Protein AF-A0AAV4VCS3-F1 (afdb_monomer_lite)

Organism: Caerostris extrusa (NCBI:txid172846)

pLDDT: mean 89.06, std 14.37, range [35.62, 98.38]

Sequence (134 aa):
MGKLRKRIEAEDVVINIGKEDKVPPPPFGHMWKEVRHDNTVSWLAKWTENIFSSTKYMELSLSYKIKKDCQIFETARELKAHIDSIRAEYTRDFKSDDMQVRQRAVALYFIDKLALRAGNEKMKTLLIPWVAAP

Structure (mmCIF, N/CA/C/O backbone):
data_AF-A0AAV4VCS3-F1
#
_entry.id   AF-A0AAV4VCS3-F1
#
loop_
_atom_site.group_PDB
_atom_site.id
_atom_site.type_symbol
_atom_site.label_atom_id
_atom_site.label_alt_id
_atom_site.label_comp_id
_atom_site.label_asym_id
_atom_site.label_entity_id
_atom_site.label_seq_id
_atom_site.pdbx_PDB_ins_code
_atom_site.Cartn_x
_atom_site.Cartn_y
_atom_site.Cartn_z
_atom_site.occupancy
_atom_site.B_iso_or_equiv
_atom_site.auth_seq_id
_atom_site.auth_comp_id
_atom_site.auth_asym_id
_atom_site.auth_atom_id
_atom_site.pdbx_PDB_model_num
ATOM 1 N N . MET A 1 1 ? -14.731 -5.897 -19.840 1.00 75.81 1 MET A N 1
ATOM 2 C CA . MET A 1 1 ? -13.683 -6.927 -20.050 1.00 75.81 1 MET A CA 1
ATOM 3 C C . MET A 1 1 ? -13.498 -7.145 -21.550 1.00 75.81 1 MET A C 1
ATOM 5 O O . MET A 1 1 ? -14.333 -6.661 -22.296 1.00 75.81 1 MET A O 1
ATOM 9 N N . GLY A 1 2 ? -12.415 -7.796 -21.992 1.00 89.25 2 GLY A N 1
ATOM 10 C CA . GLY A 1 2 ? -12.170 -8.090 -23.418 1.00 89.25 2 GLY A CA 1
ATOM 11 C C . GLY A 1 2 ? -11.296 -7.080 -24.177 1.00 89.25 2 GLY A C 1
ATOM 12 O O . GLY A 1 2 ? -11.084 -7.239 -25.373 1.00 89.25 2 GLY A O 1
ATOM 13 N N . LYS A 1 3 ? -10.755 -6.051 -23.507 1.00 89.94 3 LYS A N 1
ATOM 14 C CA . LYS A 1 3 ? -9.765 -5.152 -24.123 1.00 89.94 3 LYS A CA 1
ATOM 15 C C . LYS A 1 3 ? -8.430 -5.878 -24.303 1.00 89.94 3 LYS A C 1
ATOM 17 O O . LYS A 1 3 ? -7.966 -6.543 -23.379 1.00 89.94 3 LYS A O 1
ATOM 22 N N . LEU A 1 4 ? -7.799 -5.689 -25.460 1.00 91.94 4 LEU A N 1
ATOM 23 C CA . LEU A 1 4 ? -6.483 -6.246 -25.759 1.00 91.94 4 LEU A CA 1
ATOM 24 C C . LEU A 1 4 ? -5.394 -5.558 -24.922 1.00 91.94 4 LEU A C 1
ATOM 26 O O . LEU A 1 4 ? -5.267 -4.327 -24.932 1.00 91.94 4 LEU A O 1
ATOM 30 N N . ARG A 1 5 ? -4.579 -6.358 -24.229 1.00 90.81 5 ARG A N 1
ATOM 31 C CA . ARG A 1 5 ? -3.338 -5.887 -23.612 1.00 90.81 5 ARG A CA 1
ATOM 32 C C . ARG A 1 5 ? -2.276 -5.767 -24.698 1.00 90.81 5 ARG A C 1
ATOM 34 O O . ARG A 1 5 ? -1.964 -6.756 -25.356 1.00 90.81 5 ARG A O 1
ATOM 41 N N . LYS A 1 6 ? -1.744 -4.562 -24.894 1.00 93.00 6 LYS A N 1
ATOM 42 C CA . LYS A 1 6 ? -0.676 -4.340 -25.873 1.00 93.00 6 LYS A CA 1
ATOM 43 C C . LYS A 1 6 ? 0.631 -4.962 -25.381 1.00 93.00 6 LYS A C 1
ATOM 45 O O . LYS A 1 6 ? 0.864 -5.059 -24.172 1.00 93.00 6 LYS A O 1
ATOM 50 N N . ARG A 1 7 ? 1.469 -5.377 -26.333 1.00 94.06 7 ARG A N 1
ATOM 51 C CA . ARG A 1 7 ? 2.858 -5.743 -26.059 1.00 94.06 7 ARG A CA 1
ATOM 52 C C . ARG A 1 7 ? 3.586 -4.514 -25.512 1.00 94.06 7 ARG A C 1
ATOM 54 O O . ARG A 1 7 ? 3.314 -3.406 -25.960 1.00 94.06 7 ARG A O 1
ATOM 61 N N . ILE A 1 8 ? 4.422 -4.732 -24.504 1.00 95.06 8 ILE A N 1
ATOM 62 C CA . ILE A 1 8 ? 5.266 -3.693 -23.913 1.00 95.06 8 ILE A CA 1
ATOM 63 C C . ILE A 1 8 ? 6.603 -3.748 -24.638 1.00 95.06 8 ILE A C 1
ATOM 65 O O . ILE A 1 8 ? 7.227 -4.812 -24.657 1.00 95.06 8 ILE A O 1
ATOM 69 N N . GLU A 1 9 ? 7.007 -2.627 -25.223 1.00 95.75 9 GLU A N 1
ATOM 70 C CA . GLU A 1 9 ? 8.299 -2.485 -25.896 1.00 95.75 9 GLU A CA 1
ATOM 71 C C . GLU A 1 9 ? 9.316 -1.780 -24.985 1.00 95.75 9 GLU A C 1
ATOM 73 O O . GLU A 1 9 ? 8.977 -1.314 -23.893 1.00 95.75 9 GLU A O 1
ATOM 78 N N . ALA A 1 10 ? 10.585 -1.718 -25.395 1.00 96.31 10 ALA A N 1
ATOM 79 C CA . ALA A 1 10 ? 11.634 -1.086 -24.588 1.00 96.31 10 ALA A CA 1
ATOM 80 C C . ALA A 1 10 ? 11.340 0.405 -24.330 1.00 96.31 10 ALA A C 1
ATOM 82 O O . ALA A 1 10 ? 11.568 0.914 -23.231 1.00 96.31 10 ALA A O 1
ATOM 83 N N . GLU A 1 11 ? 10.730 1.068 -25.310 1.00 96.69 11 GLU A N 1
ATOM 84 C CA . GLU A 1 11 ? 10.350 2.481 -25.288 1.00 96.69 11 GLU A CA 1
ATOM 85 C C . GLU A 1 11 ? 9.213 2.787 -24.296 1.00 96.69 11 GLU A C 1
ATOM 87 O O . GLU A 1 11 ? 8.943 3.951 -23.992 1.00 96.69 11 GLU A O 1
ATOM 92 N N . ASP A 1 12 ? 8.555 1.760 -23.748 1.00 95.94 12 ASP A N 1
ATOM 93 C CA . ASP A 1 12 ? 7.541 1.893 -22.698 1.00 95.94 12 ASP A CA 1
ATOM 94 C C . ASP A 1 12 ? 8.120 1.721 -21.283 1.00 95.94 12 ASP A C 1
ATOM 96 O O . ASP A 1 12 ? 7.458 2.061 -20.292 1.00 95.94 12 ASP A O 1
ATOM 100 N N . VAL A 1 13 ? 9.341 1.188 -21.175 1.00 97.00 13 VAL A N 1
ATOM 101 C CA . VAL A 1 13 ? 9.953 0.754 -19.917 1.00 97.00 13 VAL A CA 1
ATOM 102 C C . VAL A 1 13 ? 10.913 1.811 -19.379 1.00 97.00 13 VAL A C 1
ATOM 104 O O . VAL A 1 13 ? 11.859 2.227 -20.044 1.00 97.00 13 VAL A O 1
ATOM 107 N N . VAL A 1 14 ? 10.691 2.204 -18.125 1.00 97.44 14 VAL A N 1
ATOM 108 C CA . VAL A 1 14 ? 11.603 3.038 -17.337 1.00 97.44 14 VAL A CA 1
ATOM 109 C C . VAL A 1 14 ? 12.459 2.136 -16.459 1.00 97.44 14 VAL A C 1
ATOM 111 O O . VAL A 1 14 ? 11.912 1.382 -15.652 1.00 97.44 14 VAL A O 1
ATOM 114 N N . ILE A 1 15 ? 13.778 2.242 -16.583 1.00 97.25 15 ILE A N 1
ATOM 115 C CA . ILE A 1 15 ? 14.756 1.522 -15.760 1.00 97.25 15 ILE A CA 1
ATOM 116 C C . ILE A 1 15 ? 15.144 2.389 -14.563 1.00 97.25 15 ILE A C 1
ATOM 118 O O . ILE A 1 15 ? 15.339 3.591 -14.708 1.00 97.25 15 ILE A O 1
ATOM 122 N N . ASN A 1 16 ? 15.264 1.788 -13.383 1.00 96.75 16 ASN A N 1
ATOM 123 C CA . ASN A 1 16 ? 15.816 2.414 -12.190 1.00 96.75 16 ASN A CA 1
ATOM 124 C C . ASN A 1 16 ? 17.031 1.624 -11.711 1.00 96.75 16 ASN A C 1
ATOM 126 O O . ASN A 1 16 ? 16.934 0.424 -11.455 1.00 96.75 16 ASN A O 1
ATOM 130 N N . ILE A 1 17 ? 18.174 2.295 -11.623 1.00 95.44 17 ILE A N 1
ATOM 131 C CA . ILE A 1 17 ? 19.465 1.669 -11.325 1.00 95.44 17 ILE A CA 1
ATOM 132 C C . ILE A 1 17 ? 20.350 2.624 -10.511 1.00 95.44 17 ILE A C 1
ATOM 134 O O . ILE A 1 17 ? 20.072 3.821 -10.461 1.00 95.44 17 ILE A O 1
ATOM 138 N N . GLY A 1 18 ? 21.400 2.141 -9.843 1.00 93.69 18 GLY A N 1
ATOM 139 C CA . GLY A 1 18 ? 22.359 3.013 -9.159 1.00 93.69 18 GLY A CA 1
ATOM 140 C C . GLY A 1 18 ? 23.072 3.962 -10.128 1.00 93.69 18 GLY A C 1
ATOM 141 O O . GLY A 1 18 ? 23.205 3.666 -11.312 1.00 93.69 18 GLY A O 1
ATOM 142 N N . LYS A 1 19 ? 23.504 5.132 -9.639 1.00 92.25 19 LYS A N 1
ATOM 143 C CA . LYS A 1 19 ? 24.157 6.168 -10.470 1.00 92.25 19 LYS A CA 1
ATOM 144 C C . LYS A 1 19 ? 25.470 5.697 -11.097 1.00 92.25 19 LYS A C 1
ATOM 146 O O . LYS A 1 19 ? 25.767 6.061 -12.226 1.00 92.25 19 LYS A O 1
ATOM 151 N N . GLU A 1 20 ? 26.211 4.874 -10.362 1.00 93.81 20 GLU A N 1
ATOM 152 C CA . GLU A 1 20 ? 27.527 4.362 -10.765 1.00 93.81 20 GLU A CA 1
ATOM 153 C C . GLU A 1 20 ? 27.445 2.983 -11.439 1.00 93.81 20 GLU A C 1
ATOM 155 O O . GLU A 1 20 ? 28.453 2.432 -11.882 1.00 93.81 20 GLU A O 1
ATOM 160 N N . ASP A 1 21 ? 26.248 2.399 -11.507 1.00 93.75 21 ASP A N 1
ATOM 161 C CA . ASP A 1 21 ? 26.045 1.054 -12.029 1.00 93.75 21 ASP A CA 1
ATOM 162 C C . ASP A 1 21 ? 25.876 1.064 -13.551 1.00 93.75 21 ASP A C 1
ATOM 164 O O . ASP A 1 21 ? 25.328 1.988 -14.159 1.00 93.75 21 ASP A O 1
ATOM 168 N N . LYS A 1 22 ? 26.295 -0.029 -14.193 1.00 94.50 22 LYS A N 1
ATOM 169 C CA . LYS A 1 22 ? 26.148 -0.188 -15.640 1.00 94.50 22 LYS A CA 1
ATOM 170 C C . LYS A 1 22 ? 24.678 -0.387 -16.023 1.00 94.50 22 LYS A C 1
ATOM 172 O O . LYS A 1 22 ? 24.085 -1.421 -15.720 1.00 94.50 22 LYS A O 1
ATOM 177 N N . VAL A 1 23 ? 24.130 0.563 -16.781 1.00 94.25 23 VAL A N 1
ATOM 178 C CA . VAL A 1 23 ? 22.775 0.483 -17.349 1.00 94.25 23 VAL A CA 1
ATOM 179 C C . VAL A 1 23 ? 22.646 -0.751 -18.262 1.00 94.25 23 VAL A C 1
ATOM 181 O O . VAL A 1 23 ? 23.511 -0.965 -19.120 1.00 94.25 23 VAL A O 1
ATOM 184 N N . PRO A 1 24 ? 21.585 -1.572 -18.120 1.00 94.56 24 PRO A N 1
ATOM 185 C CA . PRO A 1 24 ? 21.366 -2.723 -18.988 1.00 94.56 24 PRO A CA 1
ATOM 186 C C . PRO A 1 24 ? 21.093 -2.272 -20.431 1.00 94.56 24 PRO A C 1
ATOM 188 O O . PRO A 1 24 ? 20.320 -1.331 -20.636 1.00 94.56 24 PRO A O 1
ATOM 191 N N . PRO A 1 25 ? 21.680 -2.928 -21.446 1.00 95.00 25 PRO A N 1
ATOM 192 C CA . PRO A 1 25 ? 21.425 -2.565 -22.832 1.00 95.00 25 PRO A CA 1
ATOM 193 C C . PRO A 1 25 ? 19.977 -2.911 -23.228 1.00 95.00 25 PRO A C 1
ATOM 195 O O . PRO A 1 25 ? 19.484 -3.980 -22.852 1.00 95.00 25 PRO A O 1
ATOM 198 N N . PRO A 1 26 ? 19.287 -2.040 -23.985 1.00 95.62 26 PRO A N 1
ATOM 199 C CA . PRO A 1 26 ? 18.009 -2.384 -24.596 1.00 95.62 26 PRO A CA 1
ATOM 200 C C . PRO A 1 26 ? 18.195 -3.428 -25.717 1.00 95.62 26 PRO A C 1
ATOM 202 O O . PRO A 1 26 ? 19.321 -3.653 -26.178 1.00 95.62 26 PRO A O 1
ATOM 205 N N . PRO A 1 27 ? 17.107 -4.075 -26.179 1.00 95.44 27 PRO A N 1
ATOM 206 C CA . PRO A 1 27 ? 17.131 -4.915 -27.376 1.00 95.44 27 PRO A CA 1
ATOM 207 C C . PRO A 1 27 ? 17.716 -4.185 -28.597 1.00 95.44 27 PRO A C 1
ATOM 209 O O . PRO A 1 27 ? 17.676 -2.958 -28.685 1.00 95.44 27 PRO A O 1
ATOM 212 N N . PHE A 1 28 ? 18.253 -4.940 -29.559 1.00 94.31 28 PHE A N 1
ATOM 213 C CA . PHE A 1 28 ? 18.886 -4.358 -30.746 1.00 94.31 28 PHE A CA 1
ATOM 214 C C . PHE A 1 28 ? 17.919 -3.443 -31.514 1.00 94.31 28 PHE A C 1
ATOM 216 O O . PHE A 1 28 ? 16.826 -3.869 -31.875 1.00 94.31 28 PHE A O 1
ATOM 223 N N . GLY A 1 29 ? 18.340 -2.202 -31.774 1.00 94.44 29 GLY A N 1
ATOM 224 C CA . GLY A 1 29 ? 17.536 -1.196 -32.478 1.00 94.44 29 GLY A CA 1
ATOM 225 C C . GLY A 1 29 ? 16.537 -0.430 -31.604 1.00 94.44 29 GLY A C 1
ATOM 226 O O . GLY A 1 29 ? 15.811 0.404 -32.134 1.00 94.44 29 GLY A O 1
ATOM 227 N N . HIS A 1 30 ? 16.519 -0.677 -30.293 1.00 96.06 30 HIS A N 1
ATOM 228 C CA . HIS A 1 30 ? 15.581 -0.065 -29.353 1.00 96.06 30 HIS A CA 1
ATOM 229 C C . HIS A 1 30 ? 16.270 0.822 -28.313 1.00 96.06 30 HIS A C 1
ATOM 231 O O . HIS A 1 30 ? 17.484 0.749 -28.105 1.00 96.06 30 HIS A O 1
ATOM 237 N N . MET A 1 31 ? 15.478 1.641 -27.618 1.00 96.12 31 MET A N 1
ATOM 238 C CA . MET A 1 31 ? 15.928 2.449 -26.481 1.00 96.12 31 MET A CA 1
ATOM 239 C C . MET A 1 31 ? 14.958 2.336 -25.307 1.00 96.12 31 MET A C 1
ATOM 241 O O . MET A 1 31 ? 13.751 2.199 -25.488 1.00 96.12 31 MET A O 1
ATOM 245 N N . TRP A 1 32 ? 15.484 2.422 -24.083 1.00 97.19 32 TRP A N 1
ATOM 246 C CA . TRP A 1 32 ? 14.634 2.549 -22.900 1.00 97.19 32 TRP A CA 1
ATOM 247 C C . TRP A 1 32 ? 13.892 3.880 -22.912 1.00 97.19 32 TRP A C 1
ATOM 249 O O . TRP A 1 32 ? 14.443 4.895 -23.340 1.00 97.19 32 TRP A O 1
ATOM 259 N N . LYS A 1 33 ? 12.675 3.892 -22.364 1.00 96.44 33 LYS A N 1
ATOM 260 C CA . LYS A 1 33 ? 11.893 5.122 -22.200 1.00 96.44 33 LYS A CA 1
ATOM 261 C C . LYS A 1 33 ? 12.648 6.183 -21.409 1.00 96.44 33 LYS A C 1
ATOM 263 O O . LYS A 1 33 ? 12.631 7.361 -21.746 1.00 96.44 33 LYS A O 1
ATOM 268 N N . GLU A 1 34 ? 13.232 5.751 -20.297 1.00 96.44 34 GLU A N 1
ATOM 269 C CA . GLU A 1 34 ? 13.942 6.598 -19.350 1.00 96.44 34 GLU A CA 1
ATOM 270 C C . GLU A 1 34 ? 14.824 5.720 -18.453 1.00 96.44 34 GLU A C 1
ATOM 272 O O . GLU A 1 34 ? 14.444 4.599 -18.105 1.00 96.44 34 GLU A O 1
ATOM 277 N N . VAL A 1 35 ? 15.978 6.245 -18.043 1.00 95.88 35 VAL A N 1
ATOM 278 C CA . VAL A 1 35 ? 16.818 5.660 -16.993 1.00 95.88 35 VAL A CA 1
ATOM 279 C C . VAL A 1 35 ? 16.829 6.626 -15.811 1.00 95.88 35 VAL A C 1
ATOM 281 O O . VAL A 1 35 ? 17.157 7.800 -15.966 1.00 95.88 35 VAL A O 1
ATOM 284 N N . ARG A 1 36 ? 16.433 6.138 -14.636 1.00 95.56 36 ARG A N 1
ATOM 285 C CA . ARG A 1 36 ? 16.392 6.880 -13.373 1.00 95.56 36 ARG A CA 1
ATOM 286 C C . ARG A 1 36 ? 17.350 6.285 -12.352 1.00 95.56 36 ARG A C 1
ATOM 288 O O . ARG A 1 36 ? 17.727 5.118 -12.433 1.00 95.56 36 ARG A O 1
ATOM 295 N N . HIS A 1 37 ? 17.676 7.110 -11.362 1.00 94.94 37 HIS A N 1
ATOM 296 C CA . HIS A 1 37 ? 18.507 6.740 -10.223 1.00 94.94 37 HIS A CA 1
ATOM 297 C C . HIS A 1 37 ? 17.856 7.210 -8.918 1.00 94.94 37 HIS A C 1
ATOM 299 O O . HIS A 1 37 ? 18.306 8.167 -8.285 1.00 94.94 37 HIS A O 1
ATOM 305 N N . ASP A 1 38 ? 16.746 6.572 -8.558 1.00 93.62 38 ASP A N 1
ATOM 306 C CA . ASP A 1 38 ? 15.952 6.865 -7.368 1.00 93.62 38 ASP A CA 1
ATOM 307 C C . ASP A 1 38 ? 16.147 5.758 -6.322 1.00 93.62 38 ASP A C 1
ATOM 309 O O . ASP A 1 38 ? 15.770 4.602 -6.531 1.00 93.62 38 ASP A O 1
ATOM 313 N N . ASN A 1 39 ? 16.754 6.120 -5.191 1.00 91.25 39 ASN A N 1
ATOM 314 C CA . ASN A 1 39 ? 17.034 5.217 -4.074 1.00 91.25 39 ASN A CA 1
ATOM 315 C C . ASN A 1 39 ? 15.907 5.167 -3.027 1.00 91.25 39 ASN A C 1
ATOM 317 O O . ASN A 1 39 ? 16.032 4.454 -2.032 1.00 91.25 39 ASN A O 1
ATOM 321 N N . THR A 1 40 ? 14.814 5.905 -3.233 1.00 90.06 40 THR A N 1
ATOM 322 C CA . THR A 1 40 ? 13.646 5.901 -2.337 1.00 90.06 40 THR A CA 1
ATOM 323 C C . THR A 1 40 ? 12.635 4.812 -2.698 1.00 90.06 40 THR A C 1
ATOM 325 O O . THR A 1 40 ? 11.770 4.457 -1.895 1.00 90.06 40 THR A O 1
ATOM 328 N N . VAL A 1 41 ? 12.760 4.240 -3.897 1.00 90.62 41 VAL A N 1
ATOM 329 C CA . VAL A 1 41 ? 11.862 3.222 -4.444 1.00 90.62 41 VAL A CA 1
ATOM 330 C C . VAL A 1 41 ? 12.524 1.845 -4.499 1.00 90.62 41 VAL A C 1
ATOM 332 O O . VAL A 1 41 ? 13.742 1.721 -4.549 1.00 90.62 41 VAL A O 1
ATOM 335 N N . SER A 1 42 ? 11.710 0.785 -4.512 1.00 88.88 42 SER A N 1
ATOM 336 C CA . SER A 1 42 ? 12.187 -0.609 -4.555 1.00 88.88 42 SER A CA 1
ATOM 337 C C . SER A 1 42 ? 12.088 -1.296 -5.919 1.00 88.88 42 SER A C 1
ATOM 339 O O . SER A 1 42 ? 12.476 -2.458 -6.040 1.00 88.88 42 SER A O 1
ATOM 341 N N . TRP A 1 43 ? 11.535 -0.627 -6.933 1.00 93.31 43 TRP A N 1
ATOM 342 C CA . TRP A 1 43 ? 11.384 -1.197 -8.271 1.00 93.31 43 TRP A CA 1
ATOM 343 C C . TRP A 1 43 ? 12.632 -0.951 -9.124 1.00 93.31 43 TRP A C 1
ATOM 345 O O . TRP A 1 43 ? 13.270 0.096 -9.030 1.00 93.31 43 TRP A O 1
ATOM 355 N N . LEU A 1 44 ? 12.954 -1.935 -9.964 1.00 93.75 44 LEU A N 1
ATOM 356 C CA . LEU A 1 44 ? 14.080 -1.924 -10.903 1.00 93.75 44 LEU A CA 1
ATOM 357 C C . LEU A 1 44 ? 13.644 -1.469 -12.297 1.00 93.75 44 LEU A C 1
ATOM 359 O O . LEU A 1 44 ? 14.398 -0.835 -13.023 1.00 93.75 44 LEU A O 1
ATOM 363 N N . ALA A 1 45 ? 12.410 -1.789 -12.678 1.00 95.88 45 ALA A N 1
ATOM 364 C CA . ALA A 1 45 ? 11.812 -1.320 -13.917 1.00 95.88 45 ALA A CA 1
ATOM 365 C C . ALA A 1 45 ? 10.321 -1.058 -13.714 1.00 95.88 45 ALA A C 1
ATOM 367 O O . ALA A 1 45 ? 9.676 -1.709 -12.889 1.00 95.88 45 ALA A O 1
ATOM 368 N N . LYS A 1 46 ? 9.755 -0.121 -14.470 1.00 96.62 46 LYS A N 1
ATOM 369 C CA . LYS A 1 46 ? 8.312 0.137 -14.482 1.00 96.62 46 LYS A CA 1
ATOM 370 C C . LYS A 1 46 ? 7.817 0.474 -15.878 1.00 96.62 46 LYS A C 1
ATOM 372 O O . LYS A 1 46 ? 8.555 1.031 -16.682 1.00 96.62 46 LYS A O 1
ATOM 377 N N . TRP A 1 47 ? 6.552 0.184 -16.145 1.00 96.38 47 TRP A N 1
ATOM 378 C CA . TRP A 1 47 ? 5.880 0.548 -17.394 1.00 96.38 47 TRP A CA 1
ATOM 379 C C . TRP A 1 47 ? 4.396 0.801 -17.138 1.00 96.38 47 TRP A C 1
ATOM 381 O O . TRP A 1 47 ? 3.840 0.355 -16.131 1.00 96.38 47 TRP A O 1
ATOM 391 N N . THR A 1 48 ? 3.738 1.514 -18.045 1.00 94.12 48 THR A N 1
ATOM 392 C CA . THR A 1 48 ? 2.301 1.798 -17.947 1.00 94.12 48 THR A CA 1
ATOM 393 C C . THR A 1 48 ? 1.521 0.847 -18.847 1.00 94.12 48 THR A C 1
ATOM 395 O O . THR A 1 48 ? 1.802 0.727 -20.033 1.00 94.12 48 THR A O 1
ATOM 398 N N . GLU A 1 49 ? 0.529 0.155 -18.290 1.00 91.25 49 GLU A N 1
ATOM 399 C CA . GLU A 1 49 ? -0.349 -0.739 -19.050 1.00 91.25 49 GLU A CA 1
ATOM 400 C C . GLU A 1 49 ? -1.530 0.022 -19.671 1.00 91.25 49 GLU A C 1
ATOM 402 O O . GLU A 1 49 ? -2.143 0.869 -19.028 1.00 91.25 49 GLU A O 1
ATOM 407 N N . ASN A 1 50 ? -1.923 -0.342 -20.893 1.00 87.81 50 ASN A N 1
ATOM 408 C CA . ASN A 1 50 ? -2.939 0.372 -21.672 1.00 87.81 50 ASN A CA 1
ATOM 409 C C . ASN A 1 50 ? -4.395 0.182 -21.204 1.00 87.81 50 ASN A C 1
ATOM 411 O O . ASN A 1 50 ? -5.255 0.978 -21.569 1.00 87.81 50 ASN A O 1
ATOM 415 N N . ILE A 1 51 ? -4.717 -0.884 -20.465 1.00 87.25 51 ILE A N 1
ATOM 416 C CA . ILE A 1 51 ? -6.121 -1.220 -20.157 1.00 87.25 51 ILE A CA 1
ATOM 417 C C . ILE A 1 51 ? -6.703 -0.279 -19.097 1.00 87.25 51 ILE A C 1
ATOM 419 O O . ILE A 1 51 ? -7.821 0.212 -19.255 1.00 87.25 51 ILE A O 1
ATOM 423 N N . PHE A 1 52 ? -5.939 -0.046 -18.030 1.00 83.44 52 PHE A N 1
ATOM 424 C CA . PHE A 1 52 ? -6.340 0.766 -16.877 1.00 83.44 52 PHE A CA 1
ATOM 425 C C . PHE A 1 52 ? -5.407 1.955 -16.641 1.00 83.44 52 PHE A C 1
ATOM 427 O O . P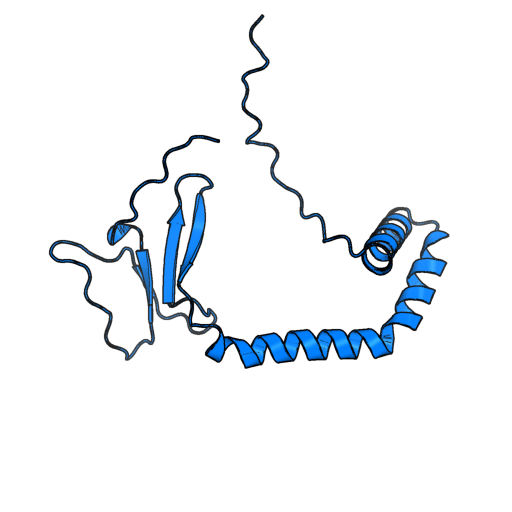HE A 1 52 ? -5.486 2.583 -15.589 1.00 83.44 52 PHE A O 1
ATOM 434 N N . SER A 1 53 ? -4.475 2.214 -17.567 1.00 85.81 53 SER A N 1
ATOM 435 C CA . SER A 1 53 ? -3.395 3.195 -17.391 1.00 85.81 53 SER A CA 1
ATOM 436 C C . SER A 1 53 ? -2.631 3.002 -16.074 1.00 85.81 53 SER A C 1
ATOM 438 O O . SER A 1 53 ? -2.096 3.946 -15.502 1.00 85.81 53 SER A O 1
ATOM 440 N N . SER A 1 54 ? -2.597 1.763 -15.567 1.00 89.44 54 SER A N 1
ATOM 441 C CA . SER A 1 54 ? -1.962 1.430 -14.296 1.00 89.44 54 SER A CA 1
ATOM 442 C C . SER A 1 54 ? -0.478 1.167 -14.509 1.00 89.44 54 SER A C 1
ATOM 444 O O . SER A 1 54 ? -0.111 0.414 -15.416 1.00 89.44 54 SER A O 1
ATOM 446 N N . THR A 1 55 ? 0.362 1.722 -13.643 1.00 93.88 55 THR A N 1
ATOM 447 C CA . THR A 1 55 ? 1.799 1.440 -13.637 1.00 93.88 55 THR A CA 1
ATOM 448 C C . THR A 1 55 ? 2.066 0.058 -13.047 1.00 93.88 55 THR A C 1
ATOM 450 O O . THR A 1 55 ? 1.563 -0.282 -11.975 1.00 93.88 55 THR A O 1
ATOM 453 N N . LYS A 1 56 ? 2.853 -0.748 -13.755 1.00 94.50 56 LYS A N 1
ATOM 454 C CA . LYS A 1 56 ? 3.387 -2.029 -13.292 1.00 94.50 56 LYS A CA 1
ATOM 455 C C . LYS A 1 56 ? 4.857 -1.863 -12.938 1.00 94.50 56 LYS A C 1
ATOM 457 O O . LYS A 1 56 ? 5.535 -1.012 -13.509 1.00 94.50 56 LYS A O 1
ATOM 462 N N . TYR A 1 57 ? 5.329 -2.701 -12.024 1.00 94.38 57 TYR A N 1
ATOM 463 C CA . TYR A 1 57 ? 6.678 -2.646 -11.481 1.00 94.38 57 TYR A CA 1
ATOM 464 C C . TYR A 1 57 ? 7.322 -4.029 -11.534 1.00 94.38 57 TYR A C 1
ATOM 466 O O . TYR A 1 57 ? 6.663 -5.038 -11.279 1.00 94.38 57 TYR A O 1
ATOM 474 N N . MET A 1 58 ? 8.614 -4.059 -11.837 1.00 92.94 58 MET A N 1
ATOM 475 C CA . MET A 1 58 ? 9.498 -5.194 -11.619 1.00 92.94 58 MET A CA 1
ATOM 476 C C . MET A 1 58 ? 10.289 -4.923 -10.344 1.00 92.94 58 MET A C 1
ATOM 478 O O . MET A 1 58 ? 10.991 -3.918 -10.249 1.00 92.94 58 MET A O 1
ATOM 482 N N . GLU A 1 59 ? 10.165 -5.805 -9.362 1.00 88.12 59 GLU A N 1
ATOM 483 C CA . GLU A 1 59 ? 10.820 -5.674 -8.062 1.00 88.12 59 GLU A CA 1
ATOM 484 C C . GLU A 1 59 ? 11.675 -6.905 -7.763 1.00 88.12 59 GLU A C 1
ATOM 486 O O . GLU A 1 59 ? 11.501 -7.966 -8.364 1.00 88.12 59 GLU A O 1
ATOM 491 N N . LEU A 1 60 ? 12.578 -6.762 -6.794 1.00 84.69 60 LEU A N 1
ATOM 492 C CA . LEU A 1 60 ? 13.371 -7.865 -6.263 1.00 84.69 60 LEU A CA 1
ATOM 493 C C . LEU A 1 60 ? 12.487 -8.961 -5.642 1.00 84.69 60 LEU A C 1
ATOM 495 O O . LEU A 1 60 ? 11.386 -8.707 -5.138 1.00 84.69 60 LEU A O 1
ATOM 499 N N . SER A 1 61 ? 13.016 -10.185 -5.657 1.00 80.94 61 SER A N 1
ATOM 500 C CA . SER A 1 61 ? 12.374 -11.370 -5.082 1.00 80.94 61 SER A CA 1
ATOM 501 C C . SER A 1 61 ? 12.104 -11.230 -3.575 1.00 80.94 61 SER A C 1
ATOM 503 O O . SER A 1 61 ? 12.724 -10.428 -2.870 1.00 80.94 61 SER A O 1
ATOM 505 N N . LEU A 1 62 ? 11.186 -12.065 -3.077 1.00 70.38 62 LEU A N 1
ATOM 506 C CA . LEU A 1 62 ? 10.694 -12.093 -1.697 1.00 70.38 62 LEU A CA 1
ATOM 507 C C . LEU A 1 62 ? 11.809 -12.193 -0.649 1.00 70.38 62 LEU A C 1
ATOM 509 O O . LEU A 1 62 ? 11.676 -11.614 0.423 1.00 70.38 62 LEU A O 1
ATOM 513 N N . SER A 1 63 ? 12.934 -12.841 -0.966 1.00 66.75 63 SER A N 1
ATOM 514 C CA . SER A 1 63 ? 14.079 -12.981 -0.056 1.00 66.75 63 SER A CA 1
ATOM 515 C C . SER A 1 63 ? 14.601 -11.630 0.453 1.00 66.75 63 SER A C 1
ATOM 517 O O . SER A 1 63 ? 15.019 -11.516 1.599 1.00 66.75 63 SER A O 1
ATOM 519 N N . TYR A 1 64 ? 14.531 -10.583 -0.375 1.00 66.75 64 TYR A N 1
ATOM 520 C CA . TYR A 1 64 ? 14.919 -9.221 0.002 1.00 66.75 64 TYR A CA 1
ATOM 521 C C . TYR A 1 64 ? 13.820 -8.487 0.797 1.00 66.75 64 TYR A C 1
ATOM 523 O O . TYR A 1 64 ? 14.097 -7.565 1.565 1.00 66.75 64 TYR A O 1
ATOM 531 N N . LYS A 1 65 ? 12.557 -8.904 0.644 1.00 69.44 65 LYS A N 1
ATOM 532 C CA . LYS A 1 65 ? 11.389 -8.282 1.286 1.00 69.44 65 LYS A CA 1
ATOM 533 C C . LYS A 1 65 ? 11.171 -8.732 2.731 1.00 69.44 65 LYS A C 1
ATOM 535 O O . LYS A 1 65 ? 10.445 -8.049 3.447 1.00 69.44 65 LYS A O 1
ATOM 540 N N . ILE A 1 66 ? 11.873 -9.774 3.189 1.00 75.81 66 ILE A N 1
ATOM 541 C CA . ILE A 1 66 ? 11.751 -10.335 4.548 1.00 75.81 66 ILE A CA 1
ATOM 542 C C . ILE A 1 66 ? 11.828 -9.246 5.626 1.00 75.81 66 ILE A C 1
ATOM 544 O O . ILE A 1 66 ? 11.025 -9.248 6.550 1.00 75.81 66 ILE A O 1
ATOM 548 N N . LYS A 1 67 ? 12.729 -8.259 5.497 1.00 79.25 67 LYS A N 1
ATOM 549 C CA . LYS A 1 67 ? 12.843 -7.174 6.488 1.00 79.25 67 LYS A CA 1
ATOM 550 C C . LYS A 1 67 ? 11.573 -6.318 6.582 1.00 79.25 67 LYS A C 1
ATOM 552 O O . LYS A 1 67 ? 11.177 -5.950 7.684 1.00 79.25 67 LYS A O 1
ATOM 557 N N . LYS A 1 68 ? 10.944 -6.003 5.444 1.00 82.00 68 LYS A N 1
ATOM 558 C CA . LYS A 1 68 ? 9.680 -5.248 5.408 1.00 82.00 68 LYS A CA 1
ATOM 559 C C . LYS A 1 68 ? 8.540 -6.090 5.979 1.00 82.00 68 LYS A C 1
ATOM 561 O O . LYS A 1 68 ? 7.754 -5.583 6.771 1.00 82.00 68 LYS A O 1
ATOM 566 N N . ASP A 1 69 ? 8.499 -7.376 5.642 1.00 85.25 69 ASP A N 1
ATOM 567 C CA . ASP A 1 69 ? 7.482 -8.292 6.160 1.00 85.25 69 ASP A CA 1
ATOM 568 C C . ASP A 1 69 ? 7.598 -8.446 7.683 1.00 85.25 69 ASP A C 1
ATOM 570 O O . ASP A 1 69 ? 6.597 -8.347 8.389 1.00 85.25 69 ASP A O 1
ATOM 574 N N . CYS A 1 70 ? 8.817 -8.576 8.220 1.00 88.44 70 CYS A N 1
ATOM 575 C CA . CYS A 1 70 ? 9.053 -8.570 9.664 1.00 88.44 70 CYS A CA 1
ATOM 576 C C . CYS A 1 70 ? 8.494 -7.307 10.331 1.00 88.44 70 CYS A C 1
ATOM 578 O O . CYS A 1 70 ? 7.819 -7.420 11.348 1.00 88.44 70 CYS A O 1
ATOM 580 N N . GLN A 1 71 ? 8.715 -6.123 9.750 1.00 89.69 71 GLN A N 1
ATOM 581 C CA . GLN A 1 71 ? 8.178 -4.869 10.292 1.00 89.69 71 GLN A CA 1
ATOM 582 C C . GLN A 1 71 ? 6.645 -4.869 10.342 1.00 89.69 71 GLN A C 1
ATOM 584 O O . GLN A 1 71 ? 6.081 -4.453 11.347 1.00 89.69 71 GLN A O 1
ATOM 589 N N . ILE A 1 72 ? 5.973 -5.395 9.311 1.00 91.44 72 ILE A N 1
ATOM 590 C CA . ILE A 1 72 ? 4.506 -5.529 9.293 1.00 91.44 72 ILE A CA 1
ATOM 591 C C . ILE A 1 72 ? 4.027 -6.400 10.462 1.00 91.44 72 ILE A C 1
ATOM 593 O O . ILE A 1 72 ? 3.061 -6.051 11.144 1.00 91.44 72 ILE A O 1
ATOM 597 N N . PHE A 1 73 ? 4.711 -7.516 10.724 1.00 93.75 73 PHE A N 1
ATOM 598 C CA . PHE A 1 73 ? 4.372 -8.384 11.849 1.00 93.75 73 PHE A CA 1
ATOM 599 C C . PHE A 1 73 ? 4.664 -7.739 13.207 1.00 93.75 73 PHE A C 1
ATOM 601 O O . PHE A 1 73 ? 3.864 -7.922 14.122 1.00 93.75 73 PHE A O 1
ATOM 608 N N . GLU A 1 74 ? 5.748 -6.971 13.354 1.00 95.69 74 GLU A N 1
ATOM 609 C CA . GLU A 1 74 ? 6.003 -6.229 14.596 1.00 95.69 74 GLU A CA 1
ATOM 610 C C . GLU A 1 74 ? 4.935 -5.161 14.846 1.00 95.69 74 GLU A C 1
ATOM 612 O O . GLU A 1 74 ? 4.395 -5.105 15.947 1.00 95.69 74 GLU A O 1
ATOM 617 N N . THR A 1 75 ? 4.526 -4.396 13.828 1.00 95.69 75 THR A N 1
ATOM 618 C CA . THR A 1 75 ? 3.414 -3.438 13.962 1.00 95.69 75 THR A CA 1
ATOM 619 C C . THR A 1 75 ? 2.112 -4.138 14.367 1.00 95.69 75 THR A C 1
ATOM 621 O O . THR A 1 75 ? 1.363 -3.635 15.202 1.00 95.69 75 THR A O 1
ATOM 624 N N . ALA A 1 76 ? 1.838 -5.333 13.834 1.00 96.06 76 ALA A N 1
ATOM 625 C CA . ALA A 1 76 ? 0.674 -6.116 14.249 1.00 96.06 76 ALA A CA 1
ATOM 626 C C . ALA A 1 76 ? 0.773 -6.599 15.712 1.00 96.06 76 ALA A C 1
ATOM 628 O O . ALA A 1 76 ? -0.239 -6.656 16.416 1.00 96.06 76 ALA A O 1
ATOM 629 N N . ARG A 1 77 ? 1.977 -6.934 16.196 1.00 96.38 77 ARG A N 1
ATOM 630 C CA . ARG A 1 77 ? 2.208 -7.294 17.607 1.00 96.38 77 ARG A CA 1
ATOM 631 C C . ARG A 1 77 ? 2.080 -6.093 18.534 1.00 96.38 77 ARG A C 1
ATOM 633 O O . ARG A 1 77 ? 1.513 -6.237 19.612 1.00 96.38 77 ARG A O 1
ATOM 640 N N . GLU A 1 78 ? 2.547 -4.927 18.113 1.00 96.75 78 GLU A N 1
ATOM 641 C CA . GLU A 1 78 ? 2.360 -3.676 18.846 1.00 96.75 78 GLU A CA 1
ATOM 642 C C . GLU A 1 78 ? 0.869 -3.333 18.958 1.00 96.75 78 GLU A C 1
ATOM 644 O O . GLU A 1 78 ? 0.368 -3.082 20.053 1.00 96.75 78 GLU A O 1
ATOM 649 N N . LEU A 1 79 ? 0.111 -3.468 17.862 1.00 96.75 79 LEU A N 1
ATOM 650 C CA . LEU A 1 79 ? -1.343 -3.293 17.883 1.00 96.75 79 LEU A CA 1
ATOM 651 C C . LEU A 1 79 ? -2.021 -4.229 18.894 1.00 96.75 79 LEU A C 1
ATOM 653 O O . LEU A 1 79 ? -2.940 -3.808 19.594 1.00 96.75 79 LEU A O 1
ATOM 657 N N . LYS A 1 80 ? -1.555 -5.479 19.024 1.00 96.38 80 LYS A N 1
ATOM 658 C CA . LYS A 1 80 ? -2.083 -6.429 20.017 1.00 96.38 80 LYS A CA 1
ATOM 659 C C . LYS A 1 80 ? -1.959 -5.902 21.452 1.00 96.38 80 LYS A C 1
ATOM 661 O O . LYS A 1 80 ? -2.843 -6.185 22.253 1.00 96.38 80 LYS A O 1
ATOM 666 N N . ALA A 1 81 ? -0.916 -5.140 21.781 1.00 96.31 81 ALA A N 1
ATOM 667 C CA . ALA A 1 81 ? -0.746 -4.564 23.117 1.00 96.31 81 ALA A CA 1
ATOM 668 C C . ALA A 1 81 ? -1.736 -3.419 23.410 1.00 96.31 81 ALA A C 1
ATOM 670 O O . ALA A 1 81 ? -2.059 -3.169 24.569 1.00 96.31 81 ALA A O 1
ATOM 671 N N . HIS A 1 82 ? -2.250 -2.749 22.373 1.00 96.25 82 HIS A N 1
ATOM 672 C CA . HIS A 1 82 ? -3.125 -1.576 22.501 1.00 96.25 82 HIS A CA 1
ATOM 673 C C . HIS A 1 82 ? -4.587 -1.832 22.111 1.00 96.25 82 HIS A C 1
ATOM 675 O O . HIS A 1 82 ? -5.438 -0.958 22.304 1.00 96.25 82 HIS A O 1
ATOM 681 N N . ILE A 1 83 ? -4.902 -3.018 21.581 1.00 97.50 83 ILE A N 1
ATOM 682 C CA . ILE A 1 83 ? -6.199 -3.298 20.959 1.00 97.50 83 ILE A CA 1
ATOM 683 C C . ILE A 1 83 ? -7.379 -3.115 21.917 1.00 97.50 83 ILE A C 1
ATOM 685 O O . ILE A 1 83 ? -8.411 -2.588 21.512 1.00 97.50 83 ILE A O 1
ATOM 689 N N . ASP A 1 84 ? -7.241 -3.485 23.189 1.00 97.75 84 ASP A N 1
ATOM 690 C CA . ASP A 1 84 ? -8.348 -3.393 24.145 1.00 97.75 84 ASP A CA 1
ATOM 691 C C . ASP A 1 84 ? -8.699 -1.937 24.484 1.00 97.75 84 ASP A C 1
ATOM 693 O O . ASP A 1 84 ? -9.878 -1.597 24.586 1.00 97.75 84 ASP A O 1
ATOM 697 N N . SER A 1 85 ? -7.695 -1.054 24.546 1.00 97.81 85 SER A N 1
ATOM 698 C CA . SER A 1 85 ? -7.907 0.391 24.703 1.00 97.81 85 SER A CA 1
ATOM 699 C C . SER A 1 85 ? -8.657 0.974 23.500 1.00 97.81 85 SER A C 1
ATOM 701 O O . SER A 1 85 ? -9.668 1.656 23.663 1.00 97.81 85 SER A O 1
ATOM 703 N N . ILE A 1 86 ? -8.231 0.616 22.282 1.00 97.62 86 ILE A N 1
ATOM 704 C CA . ILE A 1 86 ? -8.879 1.044 21.030 1.00 97.62 86 ILE A CA 1
ATOM 705 C C . ILE A 1 8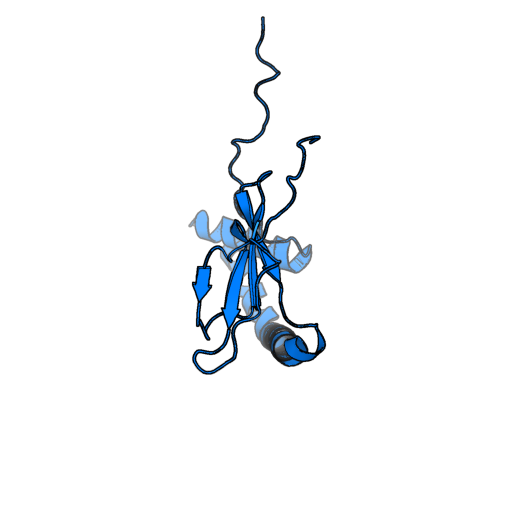6 ? -10.339 0.565 20.980 1.00 97.62 86 ILE A C 1
ATOM 707 O O . ILE A 1 86 ? -11.230 1.306 20.562 1.00 97.62 86 ILE A O 1
ATOM 711 N N . ARG A 1 87 ? -10.607 -0.663 21.444 1.00 98.38 87 ARG A N 1
ATOM 712 C CA . ARG A 1 87 ? -11.961 -1.230 21.512 1.00 98.38 87 ARG A CA 1
ATOM 713 C C . ARG A 1 87 ? -12.860 -0.502 22.495 1.00 98.38 87 ARG A C 1
ATOM 715 O O . ARG A 1 87 ? -14.025 -0.253 22.177 1.00 98.38 87 ARG A O 1
ATOM 722 N N . ALA A 1 88 ? -12.336 -0.140 23.661 1.00 98.12 88 ALA A N 1
ATOM 723 C CA . ALA A 1 88 ? -13.063 0.680 24.621 1.00 98.12 88 ALA A CA 1
ATOM 724 C C . ALA A 1 88 ? -13.380 2.068 24.037 1.00 98.12 88 ALA A C 1
ATOM 726 O O . ALA A 1 88 ? -14.503 2.557 24.180 1.00 98.12 88 ALA A O 1
ATOM 727 N N . GLU A 1 89 ? -12.424 2.667 23.323 1.00 98.06 89 GLU A N 1
ATOM 728 C CA . GLU A 1 89 ? -12.573 3.981 22.699 1.00 98.06 89 GLU A CA 1
ATOM 729 C C . GLU A 1 89 ? -13.661 3.996 21.622 1.00 98.06 89 GLU A C 1
ATOM 731 O O . GLU A 1 89 ? -14.627 4.750 21.755 1.00 98.06 89 GLU A O 1
ATOM 736 N N . TYR A 1 90 ? -13.583 3.128 20.604 1.00 98.00 90 TYR A N 1
ATOM 737 C CA . TYR A 1 90 ? -14.593 3.147 19.542 1.00 98.00 90 TYR A CA 1
ATOM 738 C C . TYR A 1 90 ? -15.986 2.759 20.071 1.00 98.00 90 TYR A C 1
ATOM 740 O O . TYR A 1 90 ? -16.998 3.207 19.538 1.00 98.00 90 TYR A O 1
ATOM 748 N N . THR A 1 91 ? -16.069 1.946 21.133 1.00 97.69 91 THR A N 1
ATOM 749 C CA . THR A 1 91 ? -17.361 1.556 21.726 1.00 97.69 91 THR A CA 1
ATOM 750 C C . THR A 1 91 ? -18.024 2.734 22.437 1.00 97.69 91 THR A C 1
ATOM 752 O O . THR A 1 91 ? -19.244 2.893 22.371 1.00 97.69 91 THR A O 1
ATOM 755 N N . ARG A 1 92 ? -17.232 3.593 23.091 1.00 97.62 92 ARG A N 1
ATOM 756 C CA . ARG A 1 92 ? -17.708 4.861 23.658 1.00 97.62 92 ARG A CA 1
ATOM 757 C C . ARG A 1 92 ? -18.161 5.815 22.551 1.00 97.62 92 ARG A C 1
ATOM 759 O O . ARG A 1 92 ? -19.232 6.413 22.663 1.00 97.62 92 ARG A O 1
ATOM 766 N N . ASP A 1 93 ? -17.397 5.890 21.464 1.00 98.06 93 ASP A N 1
ATOM 767 C CA . ASP A 1 93 ? -17.677 6.759 20.316 1.00 98.06 93 ASP A CA 1
ATOM 768 C C . ASP A 1 93 ? -18.980 6.402 19.573 1.00 98.06 93 ASP A C 1
ATOM 770 O O . ASP A 1 93 ? -19.538 7.259 18.887 1.00 98.06 93 ASP A O 1
ATOM 774 N N . PHE A 1 94 ? -19.546 5.200 19.757 1.00 97.50 94 PHE A N 1
ATOM 775 C CA . PHE A 1 94 ? -20.872 4.846 19.219 1.00 97.50 94 PHE A CA 1
ATOM 776 C C . PHE A 1 94 ? -21.992 5.786 19.679 1.00 97.50 94 PHE A C 1
ATOM 778 O O . PHE A 1 94 ? -22.990 5.942 18.975 1.00 97.50 94 PHE A O 1
ATOM 785 N N . LYS A 1 95 ? -21.835 6.406 20.853 1.00 96.50 95 LYS A N 1
ATOM 786 C CA . LYS A 1 95 ? -22.807 7.337 21.441 1.00 96.50 95 LYS A CA 1
ATOM 787 C C . LYS A 1 95 ? -22.387 8.804 21.313 1.00 96.50 95 LYS A C 1
ATOM 789 O O . LYS A 1 95 ? -23.001 9.646 21.951 1.00 96.50 95 LYS A O 1
ATOM 794 N N . SER A 1 96 ? -21.348 9.108 20.533 1.00 97.25 96 SER A N 1
ATOM 795 C CA . SER A 1 96 ? -20.926 10.491 20.290 1.00 97.25 96 SER A CA 1
ATOM 796 C C . SER A 1 96 ? -22.031 11.289 19.591 1.00 97.25 96 SER A C 1
ATOM 798 O O . SER A 1 96 ? -22.714 10.765 18.710 1.00 97.25 96 SER A O 1
ATOM 800 N N . ASP A 1 97 ? -22.182 12.565 19.936 1.00 96.69 97 ASP A N 1
ATOM 801 C CA . ASP A 1 97 ? -23.117 13.462 19.248 1.00 96.69 97 ASP A CA 1
ATOM 802 C C . ASP A 1 97 ? -22.661 13.742 17.804 1.00 96.69 97 ASP A C 1
ATOM 804 O O . ASP A 1 97 ? -23.483 13.868 16.889 1.00 96.69 97 ASP A O 1
ATOM 808 N N . ASP A 1 98 ? -21.346 13.719 17.561 1.00 97.44 98 ASP A N 1
ATOM 809 C CA . ASP A 1 98 ? -20.756 13.903 16.237 1.00 97.44 98 ASP A CA 1
ATOM 810 C C . ASP A 1 98 ? -20.981 12.669 15.340 1.00 97.44 98 ASP A C 1
ATOM 812 O O . ASP A 1 98 ? -20.573 11.539 15.637 1.00 97.44 98 ASP A O 1
ATOM 816 N N . MET A 1 99 ? -21.640 12.894 14.201 1.00 97.19 99 MET A N 1
ATOM 817 C CA . MET A 1 99 ? -21.912 11.874 13.190 1.00 97.19 99 MET A CA 1
ATOM 818 C C . MET A 1 99 ? -20.631 11.275 12.595 1.00 97.19 99 MET A C 1
ATOM 820 O O . MET A 1 99 ? -20.576 10.065 12.374 1.00 97.19 99 MET A O 1
ATOM 824 N N . GLN A 1 100 ? -19.599 12.085 12.345 1.00 97.50 100 GLN A N 1
ATOM 825 C CA . GLN A 1 100 ? -18.351 11.606 11.744 1.00 97.50 100 GLN A CA 1
ATOM 826 C C . GLN A 1 100 ? -17.628 10.646 12.690 1.00 97.50 100 GLN A C 1
ATOM 828 O O . GLN A 1 100 ? -17.143 9.593 12.269 1.00 97.50 100 GLN A O 1
ATOM 833 N N . VAL A 1 101 ? -17.627 10.971 13.985 1.00 97.94 101 VAL A N 1
ATOM 834 C CA . VAL A 1 101 ? -17.055 10.122 15.036 1.00 97.94 101 VAL A CA 1
ATOM 835 C C . VAL A 1 101 ? -17.791 8.783 15.110 1.00 97.94 101 VAL A C 1
ATOM 837 O O . VAL A 1 101 ? -17.146 7.733 15.088 1.00 97.94 101 VAL A O 1
ATOM 840 N N . ARG A 1 102 ? -19.131 8.797 15.093 1.00 98.19 102 ARG A N 1
ATOM 841 C CA . ARG A 1 102 ? -19.941 7.568 15.079 1.00 98.19 102 ARG A CA 1
ATOM 842 C C . ARG A 1 102 ? -19.674 6.702 13.849 1.00 98.19 102 ARG A C 1
ATOM 844 O O . ARG A 1 102 ? -19.464 5.499 13.986 1.00 98.19 102 ARG A O 1
ATOM 851 N N . GLN A 1 103 ? -19.645 7.295 12.654 1.00 97.69 103 GLN A N 1
ATOM 852 C CA . GLN A 1 103 ? -19.368 6.569 11.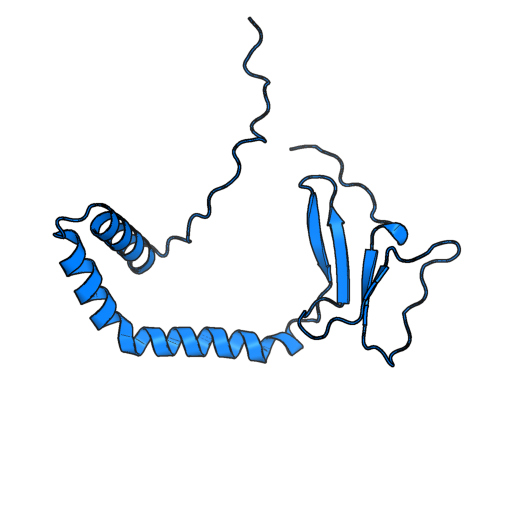409 1.00 97.69 103 GLN A CA 1
ATOM 853 C C . GLN A 1 103 ? -17.980 5.921 11.427 1.00 97.69 103 GLN A C 1
ATOM 855 O O . GLN A 1 103 ? -17.850 4.739 11.103 1.00 97.69 103 GLN A O 1
ATOM 860 N N . ARG A 1 104 ? -16.957 6.665 11.865 1.00 97.88 104 ARG A N 1
ATOM 861 C CA . ARG A 1 104 ? -15.591 6.154 12.034 1.00 97.88 104 ARG A CA 1
ATOM 862 C C . ARG A 1 104 ? -15.553 4.977 13.007 1.00 97.88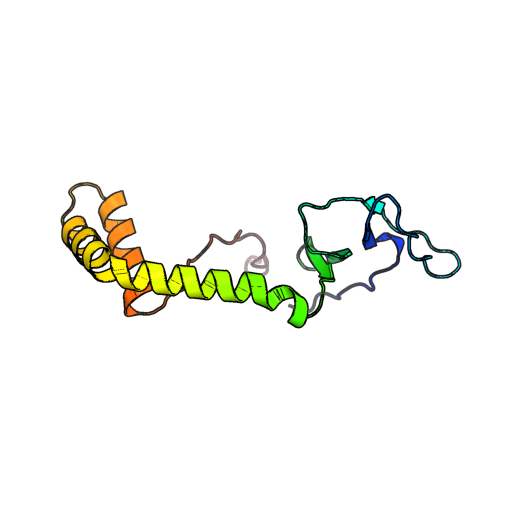 104 ARG A C 1
ATOM 864 O O . ARG A 1 104 ? -14.938 3.960 12.699 1.00 97.88 104 ARG A O 1
ATOM 871 N N . ALA A 1 105 ? -16.215 5.100 14.156 1.00 97.94 105 ALA A N 1
ATOM 872 C CA . ALA A 1 105 ? -16.246 4.057 15.174 1.00 97.94 105 ALA A CA 1
ATOM 873 C C . ALA A 1 105 ? -16.913 2.769 14.668 1.00 97.94 105 ALA A C 1
ATOM 875 O O . ALA A 1 105 ? -16.367 1.680 14.844 1.00 97.94 105 ALA A O 1
ATOM 876 N N . VAL A 1 106 ? -18.059 2.880 13.986 1.00 97.75 106 VAL A N 1
ATOM 877 C CA . VAL A 1 106 ? -18.754 1.720 13.398 1.00 97.75 106 VAL A CA 1
ATOM 878 C C . VAL A 1 106 ? -17.919 1.071 12.291 1.00 97.75 106 VAL A C 1
ATOM 880 O O . VAL A 1 106 ? -17.812 -0.155 12.241 1.00 97.75 106 VAL A O 1
ATOM 883 N N . ALA A 1 107 ? -17.275 1.868 11.433 1.00 97.81 107 ALA A N 1
ATOM 884 C CA . ALA A 1 107 ? -16.372 1.342 10.412 1.00 97.81 107 ALA A CA 1
ATOM 885 C C . ALA A 1 107 ? -15.198 0.571 11.039 1.00 97.81 107 ALA A C 1
ATOM 887 O O . ALA A 1 107 ? -14.885 -0.536 10.600 1.00 97.81 107 ALA A O 1
ATOM 888 N N . LEU A 1 108 ? -14.591 1.117 12.099 1.00 97.50 108 LEU A N 1
ATOM 889 C CA . LEU A 1 108 ? -13.493 0.469 12.815 1.00 97.50 108 LEU A CA 1
ATOM 890 C C . LEU A 1 108 ? -13.940 -0.835 13.493 1.00 97.50 108 LEU A C 1
ATOM 892 O O . LEU A 1 108 ? -13.221 -1.830 13.430 1.00 97.50 108 LEU A O 1
ATOM 896 N N . TYR A 1 109 ? -15.149 -0.865 14.060 1.00 98.06 109 TYR A N 1
ATOM 897 C CA . TYR A 1 109 ? -15.749 -2.078 14.617 1.00 98.06 109 TYR A CA 1
ATOM 898 C C . TYR A 1 109 ? -15.904 -3.187 13.569 1.00 98.06 109 TYR A C 1
ATOM 900 O O . TYR A 1 109 ? -15.539 -4.334 13.832 1.00 98.06 109 TYR A O 1
ATOM 908 N N . PHE A 1 110 ? -16.394 -2.869 12.365 1.00 98.00 110 PHE A N 1
ATOM 909 C CA . PHE A 1 110 ? -16.502 -3.865 11.297 1.00 98.00 110 PHE A CA 1
ATOM 910 C C . PHE A 1 110 ? -15.134 -4.352 10.806 1.00 98.00 110 PHE A C 1
ATOM 912 O O . PHE A 1 110 ? -14.986 -5.537 10.510 1.00 98.00 110 PHE A O 1
ATOM 919 N N . ILE A 1 111 ? -14.124 -3.480 10.756 1.00 97.62 111 ILE A N 1
ATOM 920 C CA . ILE A 1 111 ? -12.751 -3.890 10.435 1.00 97.62 111 ILE A CA 1
ATOM 921 C C . ILE A 1 111 ? -12.205 -4.842 11.517 1.00 97.62 111 ILE A C 1
ATOM 923 O O . ILE A 1 111 ? -11.704 -5.904 11.162 1.00 97.62 111 ILE A O 1
ATOM 927 N N . ASP A 1 112 ? -12.352 -4.528 12.812 1.00 97.38 112 ASP A N 1
ATOM 928 C CA . ASP A 1 112 ? -11.868 -5.382 13.919 1.00 97.38 112 ASP A CA 1
ATOM 929 C C . ASP A 1 112 ? -12.593 -6.736 13.977 1.00 97.38 112 ASP A C 1
ATOM 931 O O . ASP A 1 112 ? -11.954 -7.779 14.102 1.00 97.38 112 ASP A O 1
ATOM 935 N N . LYS A 1 113 ? -13.931 -6.747 13.898 1.00 97.38 113 LYS A N 1
ATOM 936 C CA . LYS A 1 113 ? -14.726 -7.967 14.135 1.00 97.38 113 LYS A CA 1
ATOM 937 C C . LYS A 1 113 ? -14.935 -8.834 12.907 1.00 97.38 113 LYS A C 1
ATOM 939 O O . LYS A 1 113 ? -15.032 -10.049 13.048 1.00 97.38 113 LYS A O 1
ATOM 944 N N . LEU A 1 114 ? -15.033 -8.228 11.726 1.00 97.19 114 LEU A N 1
ATOM 945 C CA . LEU A 1 114 ? -15.347 -8.937 10.482 1.00 97.19 114 LEU A CA 1
ATOM 946 C C . LEU A 1 114 ? -14.158 -8.986 9.515 1.00 97.19 114 LEU A C 1
ATOM 948 O O . LEU A 1 114 ? -14.293 -9.542 8.428 1.00 97.19 114 LEU A O 1
ATOM 952 N N . ALA A 1 115 ? -13.009 -8.408 9.888 1.00 95.94 115 ALA A N 1
ATOM 953 C CA . ALA A 1 115 ? -11.810 -8.338 9.053 1.00 95.94 115 ALA A CA 1
ATOM 954 C C . ALA A 1 115 ? -12.075 -7.724 7.663 1.00 95.94 115 ALA A C 1
ATOM 956 O O . ALA A 1 115 ? -11.490 -8.136 6.654 1.00 95.94 115 ALA A O 1
ATOM 957 N N . LEU A 1 116 ? -12.971 -6.730 7.595 1.00 95.88 116 LEU A N 1
ATOM 958 C CA . LEU A 1 116 ? -13.227 -6.004 6.353 1.00 95.88 116 LEU A CA 1
ATOM 959 C C . LEU A 1 116 ? -11.991 -5.201 5.937 1.00 95.88 116 LEU A C 1
ATOM 961 O O . LEU A 1 116 ? -11.286 -4.619 6.760 1.00 95.88 116 LEU A O 1
ATOM 965 N N . ARG A 1 117 ? -11.742 -5.131 4.627 1.00 96.06 117 ARG A N 1
ATOM 966 C CA . ARG A 1 117 ? -10.700 -4.260 4.070 1.00 96.06 117 ARG A CA 1
ATOM 967 C C . ARG A 1 117 ? -11.185 -2.815 4.030 1.00 96.06 117 ARG A C 1
ATOM 969 O O . ARG A 1 117 ? -12.365 -2.565 3.793 1.00 96.06 117 ARG A O 1
ATOM 976 N N . ALA A 1 118 ? -10.253 -1.873 4.156 1.00 92.94 118 ALA A N 1
ATOM 977 C CA . ALA A 1 118 ? -10.530 -0.467 3.889 1.00 92.94 118 ALA A CA 1
ATOM 978 C C . ALA A 1 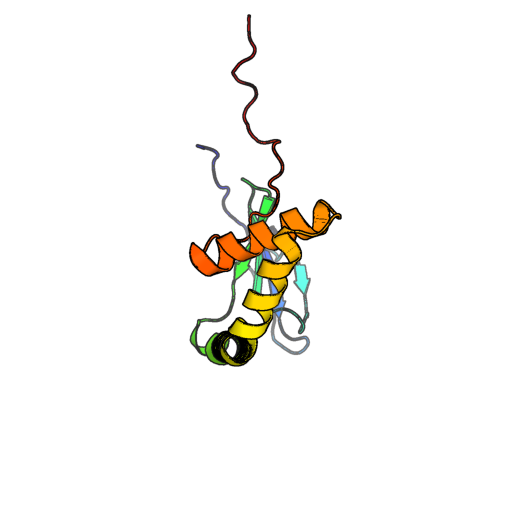118 ? -11.024 -0.291 2.440 1.00 92.94 118 ALA A C 1
ATOM 980 O O . ALA A 1 118 ? -10.358 -0.685 1.477 1.00 92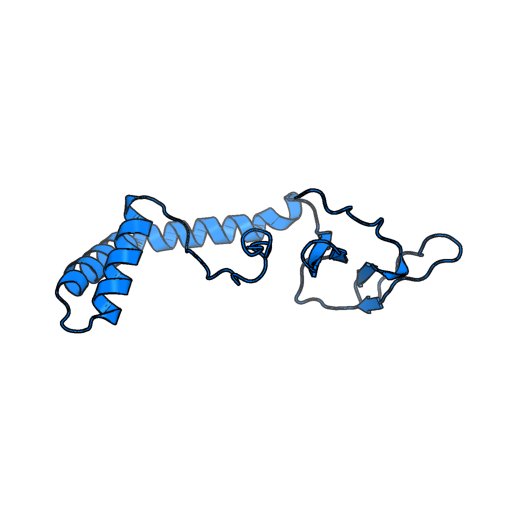.94 118 ALA A O 1
ATOM 981 N N . GLY A 1 119 ? -12.227 0.260 2.291 1.00 90.94 119 GLY A N 1
ATOM 982 C CA . GLY A 1 119 ? -12.893 0.441 1.006 1.00 90.94 119 GLY A CA 1
ATOM 983 C C . GLY A 1 119 ? -12.530 1.769 0.357 1.00 90.94 119 GLY A C 1
ATOM 984 O O . GLY A 1 119 ? -13.335 2.693 0.390 1.00 90.94 119 GLY A O 1
ATOM 985 N N . ASN A 1 120 ? -11.340 1.869 -0.240 1.00 91.44 120 ASN A N 1
ATOM 986 C CA . ASN A 1 120 ? -10.949 3.075 -0.977 1.00 91.44 120 ASN A CA 1
ATOM 987 C C . ASN A 1 120 ? -11.939 3.366 -2.115 1.00 91.44 120 ASN A C 1
ATOM 989 O O . ASN A 1 120 ? -12.346 2.450 -2.841 1.00 91.44 120 ASN A O 1
ATOM 993 N N . GLU A 1 121 ? -12.296 4.642 -2.286 1.00 88.25 121 GLU A N 1
ATOM 994 C CA . GLU A 1 121 ? -13.203 5.073 -3.346 1.00 88.25 121 GLU A CA 1
ATOM 995 C C . GLU A 1 121 ? -12.637 4.695 -4.720 1.00 88.25 121 GLU A C 1
ATOM 997 O O . GLU A 1 121 ? -11.456 4.883 -5.019 1.00 88.25 121 GLU A O 1
ATOM 1002 N N . LYS A 1 122 ? -13.499 4.138 -5.570 1.00 80.75 122 LYS A N 1
ATOM 1003 C CA . LYS A 1 122 ? -13.172 3.849 -6.963 1.00 80.75 122 LYS A CA 1
ATOM 1004 C C . LYS A 1 122 ? -13.899 4.845 -7.848 1.00 80.75 122 LYS A C 1
ATOM 1006 O O . LYS A 1 122 ? -15.108 5.026 -7.715 1.00 80.75 122 LYS A O 1
ATOM 1011 N N . MET A 1 123 ? -13.174 5.428 -8.797 1.00 70.75 123 MET A N 1
ATOM 1012 C CA . MET A 1 123 ? -13.766 6.269 -9.832 1.00 70.75 123 MET A CA 1
ATOM 1013 C C . MET A 1 123 ? -14.819 5.457 -10.608 1.00 70.75 123 MET A C 1
ATOM 1015 O O . MET A 1 123 ? -14.519 4.387 -11.139 1.00 70.75 123 MET A O 1
ATOM 1019 N N . LYS A 1 124 ? -16.062 5.950 -10.670 1.00 61.44 124 LYS A N 1
ATOM 1020 C CA . LYS A 1 124 ? -17.200 5.244 -11.298 1.00 61.44 124 LYS A CA 1
ATOM 1021 C C . LYS A 1 124 ? -17.184 5.260 -12.841 1.00 61.44 124 LYS A C 1
ATOM 1023 O O . LYS A 1 124 ? -18.067 4.684 -13.468 1.00 61.44 124 LYS A O 1
ATOM 1028 N N . THR A 1 125 ? -16.174 5.855 -13.475 1.00 48.66 125 THR A N 1
ATOM 1029 C CA . THR A 1 125 ? -16.162 6.209 -14.913 1.00 48.66 125 THR A CA 1
ATOM 1030 C C . THR A 1 125 ? -15.872 5.049 -15.884 1.00 48.66 125 THR A C 1
ATOM 1032 O O . THR A 1 125 ? -15.550 5.277 -17.042 1.00 48.66 125 THR A O 1
ATOM 1035 N N . LEU A 1 126 ? -15.997 3.783 -15.475 1.00 47.97 126 LEU A N 1
ATOM 1036 C CA . LEU A 1 126 ? -15.853 2.639 -16.396 1.00 47.97 126 LEU A CA 1
ATOM 1037 C C . LEU A 1 126 ? -17.006 1.628 -16.313 1.00 47.97 126 LEU A C 1
ATOM 1039 O O . LEU A 1 126 ? -16.850 0.477 -16.722 1.00 47.97 126 LEU A O 1
ATOM 1043 N N . LEU A 1 127 ? -18.182 2.062 -15.849 1.00 43.69 127 LEU A N 1
ATOM 1044 C CA . LEU A 1 127 ? -19.434 1.398 -16.207 1.00 43.69 127 LEU A CA 1
ATOM 1045 C C . LEU A 1 127 ? -19.899 1.951 -17.560 1.00 43.69 127 LEU A C 1
ATOM 1047 O O . LEU A 1 127 ? -20.445 3.038 -17.685 1.00 43.69 127 LEU A O 1
ATOM 1051 N N . ILE A 1 128 ? -19.538 1.178 -18.574 1.00 49.16 128 ILE A N 1
ATOM 1052 C CA . ILE A 1 128 ? -19.906 1.212 -19.989 1.00 49.16 128 ILE A CA 1
ATOM 1053 C C . ILE A 1 128 ? -21.304 1.844 -20.242 1.00 49.16 128 ILE A C 1
ATOM 1055 O O . ILE A 1 128 ? -22.288 1.332 -19.707 1.00 49.16 128 ILE A O 1
ATOM 1059 N N . PRO A 1 129 ? -21.440 2.874 -21.106 1.00 43.03 129 PRO A N 1
ATOM 1060 C CA . PRO A 1 129 ? -22.721 3.499 -21.454 1.00 43.03 129 PRO A CA 1
ATOM 1061 C C . PRO A 1 129 ? -23.491 2.682 -22.511 1.00 43.03 129 PRO A C 1
ATOM 1063 O O . PRO A 1 129 ? -23.808 3.186 -23.580 1.00 43.03 129 PRO A O 1
ATOM 1066 N N . TRP A 1 130 ? -23.758 1.399 -22.252 1.00 47.16 130 TRP A N 1
ATOM 1067 C CA . TRP A 1 130 ? -24.521 0.536 -23.177 1.00 47.16 130 TRP A CA 1
ATOM 1068 C C . TRP A 1 130 ? -25.978 0.295 -22.751 1.00 47.16 130 TRP A C 1
ATOM 1070 O O . TRP A 1 130 ? -26.664 -0.514 -23.363 1.00 47.16 130 TRP A O 1
ATOM 1080 N N . VAL A 1 131 ? -26.481 1.011 -21.738 1.00 44.50 131 VAL A N 1
ATOM 1081 C CA . VAL A 1 131 ? -27.899 0.942 -21.315 1.00 44.50 131 VAL A CA 1
ATOM 1082 C C . VAL A 1 131 ? -28.594 2.294 -21.494 1.00 44.50 131 VAL A C 1
ATOM 1084 O O . VAL A 1 131 ? -29.335 2.757 -20.636 1.00 44.50 131 VAL A O 1
ATOM 1087 N N . ALA A 1 132 ? -28.317 2.961 -22.611 1.00 43.72 132 ALA A N 1
ATOM 1088 C CA . ALA A 1 132 ? -29.086 4.120 -23.044 1.00 43.72 132 ALA A CA 1
ATOM 1089 C C . ALA A 1 132 ? -29.096 4.190 -24.576 1.00 43.72 132 ALA A C 1
ATOM 1091 O O . ALA A 1 132 ? -28.374 4.974 -25.184 1.00 43.72 132 ALA A O 1
ATOM 1092 N N . ALA A 1 133 ? -29.915 3.343 -25.189 1.00 35.62 133 ALA A N 1
ATOM 1093 C CA . ALA A 1 133 ? -30.538 3.646 -26.469 1.00 35.62 133 ALA A CA 1
ATOM 1094 C C . ALA A 1 133 ? -32.050 3.404 -26.285 1.00 35.62 133 ALA A C 1
ATOM 1096 O O . ALA A 1 133 ? -32.395 2.344 -25.754 1.00 35.62 133 ALA A O 1
ATOM 1097 N N . PRO A 1 134 ? -32.920 4.383 -26.599 1.00 48.34 134 PRO A N 1
ATOM 1098 C CA . PRO A 1 134 ? -34.353 4.140 -26.743 1.00 48.34 134 PRO A CA 1
ATOM 1099 C C . PRO A 1 134 ? -34.654 3.234 -27.943 1.00 48.34 134 PRO A C 1
ATOM 1101 O O . PRO A 1 134 ? -33.844 3.225 -28.901 1.00 48.34 134 PRO A O 1
#

Secondary structure (DSSP, 8-state):
--PPPPPPPGGGEEEE--TTSPPPPPSTT---SEEE--SS--EEEEEE-TTT--EEEEE--HHHHHHHHHHHHHHHHHHHHHHHHHHHHHHHHTT-S-HHHHHHHHHHHHHHHH-PPP------TTS-S-S---

Radius of gyration: 23.16 Å; chains: 1; bounding box: 62×27×57 Å

Foldseek 3Di:
DPDDKDDDAQLQKEFEDAPPDDDDDGPPPDHHVYYHHDPVDFFGMWGAIDPPSDIDGHGDDCVVCVVVVVVVVVVVVVCVVCVVVLLVVLVVQCPDPDPVSNVVSVVVVCCVPVVDDDDDDDDPPPPDPPPDDD

InterPro domains:
  IPR008336 DNA topoisomerase I, DNA binding, eukaryotic-type [PF02919] (1-59)
  IPR011010 DNA breaking-rejoining enzyme, catalytic core [SSF56349] (67-122)
  IPR013030 DNA topoisomerase I, DNA binding, N-terminal domain 2 [G3DSA:2.170.11.10] (1-61)
  IPR013499 DNA topoisomerase I, eukaryotic-type [SM00435] (1-134)
  IPR013500 DNA topoisomerase I, catalytic core, eukaryotic-type [PF01028] (63-124)
  IPR014711 DNA topoisomerase I, catalytic core, alpha-helical subdomain, eukaryotic-type [G3DSA:3.90.15.10] (62-125)
  IPR036202 DNA topoisomerase I, DNA binding, eukaryotic-type, N-terminal domain superfamily [SSF56741] (1-60)
  IPR051062 DNA topoisomerase IB [PTHR10290] (1-123)